Protein AF-A0A562ZDA4-F1 (afdb_monomer_lite)

Secondary structure (DSSP, 8-state):
----HHHHHHHHHHHHHHHHHHTTSPP-TTSPPP-B-S-HHHHHHHHHHTS-GGGBSSSTT-EEEEEGGG-S-B-TTTEEEEEHHHHHHHHHTT-PPPHHHHHHHHHHHTT-PPPHHHHHHHHHHHHTSPEEE-TTT--EEESSHIIIIIIHHHHHTT-

pLDDT: mean 89.26, std 5.92, range [59.0, 95.81]

Organism: NCBI:txid2596921

Foldseek 3Di:
DDDDPVRLVVLVVVVVCCQVVQQPDAAFPVRHREGQPDDSVLVVVLCVVLVQVVQDDDDASRKDKDAPPSDHYNDRVRIHIDGNVVVVVVVPPPDDDDPVRVVVVVVVCVPDDDDPVVVVVVVVVQVPFDWDAAPQPRDIDGPDCVCPPVNNVVSVVVD

Sequence (159 aa):
MKLTDQELRKLRDAYNVQKKTQARRKPDRNGHHIQVTMTFEEWLQVWIDSGNLHLRGNGRGKFCMARKDDLGDYAVGNVEIKACEENSREAKLGRSHSACTRDKMRATRAGVSKSQSHKDSIADGHLALPTVRCPHCSTSGRQGGAMQRHHFERCRSRQ

Structure (mmCIF, N/CA/C/O backbone):
data_AF-A0A562ZDA4-F1
#
_entry.id   AF-A0A562ZDA4-F1
#
loop_
_atom_site.group_PDB
_atom_site.id
_atom_site.type_symbol
_atom_site.label_atom_id
_atom_site.label_alt_id
_atom_site.label_comp_id
_atom_site.label_asym_id
_atom_site.label_entity_id
_atom_site.label_seq_id
_atom_site.pdbx_PDB_ins_code
_atom_site.Cartn_x
_atom_site.Cartn_y
_atom_site.Cartn_z
_atom_site.occupancy
_atom_site.B_iso_or_equiv
_atom_site.auth_seq_id
_atom_site.auth_comp_id
_atom_site.auth_asym_id
_atom_site.auth_atom_id
_atom_site.pdbx_PDB_model_num
ATOM 1 N N . MET A 1 1 ? -12.308 -16.166 22.336 1.00 59.00 1 MET A N 1
ATOM 2 C CA . MET A 1 1 ? -11.167 -15.681 23.145 1.00 59.00 1 MET A CA 1
ATOM 3 C C . MET A 1 1 ? -11.690 -14.572 24.049 1.00 59.00 1 MET A C 1
ATOM 5 O O . MET A 1 1 ? -12.296 -13.650 23.521 1.00 59.00 1 MET A O 1
ATOM 9 N N . LYS A 1 2 ? -11.583 -14.691 25.379 1.00 75.06 2 LYS A N 1
ATOM 10 C CA . LYS A 1 2 ? -12.036 -13.626 26.290 1.00 75.06 2 LYS A CA 1
ATOM 11 C C . LYS A 1 2 ? -10.909 -12.598 26.408 1.00 75.06 2 LYS A C 1
ATOM 13 O O . LYS A 1 2 ? -9.855 -12.935 26.931 1.00 75.06 2 LYS A O 1
ATOM 18 N N . LEU A 1 3 ? -11.112 -11.407 25.847 1.00 83.25 3 LEU A N 1
ATOM 19 C CA . LEU A 1 3 ? -10.176 -10.289 25.978 1.00 83.25 3 LEU A CA 1
ATOM 20 C C . LEU A 1 3 ? -10.267 -9.729 27.398 1.00 83.25 3 LEU A C 1
ATOM 22 O O . LEU A 1 3 ? -11.358 -9.631 27.956 1.00 83.25 3 LEU A O 1
ATOM 26 N N . THR A 1 4 ? -9.128 -9.361 27.969 1.00 91.88 4 THR A N 1
ATOM 27 C CA . THR A 1 4 ? -9.079 -8.660 29.255 1.00 91.88 4 THR A CA 1
ATOM 28 C C . THR A 1 4 ? -9.542 -7.210 29.099 1.00 91.88 4 THR A C 1
ATOM 30 O O . THR A 1 4 ? -9.391 -6.605 28.033 1.00 91.88 4 THR A O 1
ATOM 33 N N . ASP A 1 5 ? -10.031 -6.598 30.177 1.00 88.69 5 ASP A N 1
ATOM 34 C CA . ASP A 1 5 ? -10.443 -5.186 30.168 1.00 88.69 5 ASP A CA 1
ATOM 35 C C . ASP A 1 5 ? -9.298 -4.246 29.759 1.00 88.69 5 ASP A C 1
ATOM 37 O O . ASP A 1 5 ? -9.501 -3.242 29.069 1.00 88.69 5 ASP A O 1
ATOM 41 N N . GLN A 1 6 ? -8.059 -4.598 30.121 1.00 90.81 6 GLN A N 1
ATOM 42 C CA . GLN A 1 6 ? -6.874 -3.847 29.720 1.00 90.81 6 GLN A CA 1
ATOM 43 C C . GLN A 1 6 ? -6.630 -3.924 28.205 1.00 90.81 6 GLN A C 1
ATOM 45 O O . GLN A 1 6 ? -6.266 -2.919 27.587 1.00 90.81 6 GLN A O 1
ATOM 50 N N . GLU A 1 7 ? -6.823 -5.092 27.591 1.00 89.81 7 GLU A N 1
ATOM 51 C CA . GLU A 1 7 ? -6.722 -5.262 26.138 1.00 89.81 7 GLU A CA 1
ATOM 52 C C . GLU A 1 7 ? -7.846 -4.524 25.415 1.00 89.81 7 GLU A C 1
ATOM 54 O O . GLU A 1 7 ? -7.574 -3.807 24.453 1.00 89.81 7 GLU A O 1
ATOM 59 N N . LEU A 1 8 ? -9.082 -4.614 25.914 1.00 91.88 8 LEU A N 1
ATOM 60 C CA . LEU A 1 8 ? -10.220 -3.874 25.366 1.00 91.88 8 LEU A CA 1
ATOM 61 C C . LEU A 1 8 ? -9.971 -2.365 25.383 1.00 91.88 8 LEU A C 1
ATOM 63 O O . LEU A 1 8 ? -10.238 -1.689 24.389 1.00 91.88 8 LEU A O 1
ATOM 67 N N . ARG A 1 9 ? -9.386 -1.837 26.464 1.00 93.44 9 ARG A N 1
ATOM 68 C CA . ARG A 1 9 ? -9.001 -0.424 26.542 1.00 93.44 9 ARG A CA 1
ATOM 69 C C . ARG A 1 9 ? -7.962 -0.054 25.481 1.00 93.44 9 ARG A C 1
ATOM 71 O O . ARG A 1 9 ? -8.172 0.903 24.742 1.00 93.44 9 ARG A O 1
ATOM 78 N N . LYS A 1 10 ? -6.889 -0.843 25.338 1.00 92.81 10 LYS A N 1
ATOM 79 C CA . LYS A 1 10 ? -5.858 -0.620 24.303 1.00 92.81 10 LYS A CA 1
ATOM 80 C C . LYS A 1 10 ? -6.438 -0.675 22.887 1.00 92.81 10 LYS A C 1
ATOM 82 O O . LYS A 1 10 ? -6.037 0.103 22.022 1.00 92.81 10 LYS A O 1
ATOM 87 N N . LEU A 1 11 ? -7.375 -1.587 22.638 1.00 94.00 11 LEU A N 1
ATOM 88 C CA . LEU A 1 11 ? -8.048 -1.719 21.346 1.00 94.00 11 LEU A CA 1
ATOM 89 C C . LEU A 1 11 ? -8.972 -0.534 21.067 1.00 94.00 11 LEU A C 1
ATOM 91 O O . LEU A 1 11 ? -9.004 -0.037 19.941 1.00 94.00 11 LEU A O 1
ATOM 95 N N . ARG A 1 12 ? -9.665 -0.030 22.089 1.00 95.19 12 ARG A N 1
ATOM 96 C CA . ARG A 1 12 ? -10.500 1.169 21.977 1.00 95.19 12 ARG A CA 1
ATOM 97 C C . ARG A 1 12 ? -9.659 2.407 21.669 1.00 95.19 12 ARG A C 1
ATOM 99 O O . ARG A 1 12 ? -10.013 3.175 20.775 1.00 95.19 12 ARG A O 1
ATOM 106 N N . ASP A 1 13 ? -8.504 2.553 22.314 1.00 94.75 13 ASP A N 1
ATOM 107 C CA . ASP A 1 13 ? -7.543 3.616 21.999 1.00 94.75 13 ASP A CA 1
ATOM 108 C C . ASP A 1 13 ? -7.037 3.504 20.553 1.00 94.75 13 ASP A C 1
ATOM 110 O O . ASP A 1 13 ? -7.008 4.490 19.815 1.00 94.75 13 ASP A O 1
ATOM 114 N N . ALA A 1 14 ? -6.710 2.291 20.106 1.00 92.69 14 ALA A N 1
ATOM 115 C CA . ALA A 1 14 ? -6.321 2.013 18.727 1.00 92.69 14 ALA A CA 1
ATOM 116 C C . ALA A 1 14 ? -7.406 2.392 17.701 1.00 92.69 14 ALA A C 1
ATOM 118 O O . ALA A 1 14 ? -7.084 2.999 16.675 1.00 92.69 14 ALA A O 1
ATOM 119 N N . TYR A 1 15 ? -8.670 2.063 17.971 1.00 94.62 15 TYR A N 1
ATOM 120 C CA . TYR A 1 15 ? -9.810 2.458 17.142 1.00 94.62 15 TYR A CA 1
ATOM 121 C C . TYR A 1 15 ? -9.971 3.985 17.095 1.00 94.62 15 TYR A C 1
ATOM 123 O O . TYR A 1 15 ? -10.088 4.565 16.014 1.00 94.62 15 TYR A O 1
ATOM 131 N N . ASN A 1 16 ? -9.876 4.661 18.243 1.00 94.06 16 ASN A N 1
ATOM 132 C CA . ASN A 1 16 ? -9.961 6.122 18.320 1.00 94.06 16 ASN A CA 1
ATOM 133 C C . ASN A 1 16 ? -8.838 6.809 17.530 1.00 94.06 16 ASN A C 1
ATOM 135 O O . ASN A 1 16 ? -9.082 7.785 16.813 1.00 94.06 16 ASN A O 1
ATOM 139 N N . VAL A 1 17 ? -7.613 6.280 17.616 1.00 92.19 17 VAL A N 1
ATOM 140 C CA . VAL A 1 17 ? -6.479 6.748 16.809 1.00 92.19 17 VAL A CA 1
ATOM 141 C C . VAL A 1 17 ? -6.776 6.566 15.325 1.00 92.19 17 VAL A C 1
ATOM 143 O O . VAL A 1 17 ? -6.619 7.519 14.566 1.00 92.19 17 VAL A O 1
ATOM 146 N N . GLN A 1 18 ? -7.261 5.395 14.900 1.00 90.00 18 GLN A N 1
ATOM 147 C CA . GLN A 1 18 ? -7.619 5.163 13.499 1.00 90.00 18 GLN A CA 1
ATOM 148 C C . GLN A 1 18 ? -8.683 6.157 13.020 1.00 90.00 18 GLN A C 1
ATOM 150 O O . GLN A 1 18 ? -8.469 6.824 12.009 1.00 90.00 18 GLN A O 1
ATOM 155 N N . LYS A 1 19 ? -9.778 6.325 13.766 1.00 90.44 19 LYS A N 1
ATOM 156 C CA . LYS A 1 19 ? -10.861 7.259 13.431 1.00 90.44 19 LYS A CA 1
ATOM 157 C C . LYS A 1 19 ? -10.359 8.695 13.271 1.00 90.44 19 LYS A C 1
ATOM 159 O O . LYS A 1 19 ? -10.647 9.344 12.268 1.00 90.44 19 LYS A O 1
ATOM 164 N N . LYS A 1 20 ? -9.530 9.169 14.206 1.00 89.69 20 LYS A N 1
ATOM 165 C CA . LYS A 1 20 ? -8.942 10.517 14.161 1.00 89.69 20 LYS A CA 1
ATOM 166 C C . LYS A 1 20 ? -7.931 10.685 13.026 1.00 89.69 20 LYS A C 1
ATOM 168 O O . LYS A 1 20 ? -7.895 11.738 12.392 1.00 89.69 20 LYS A O 1
ATOM 173 N N . THR A 1 21 ? -7.073 9.693 12.796 1.00 87.31 21 THR A N 1
ATOM 174 C CA . THR A 1 21 ? -6.016 9.777 11.783 1.00 87.31 21 THR A CA 1
ATOM 175 C C . THR A 1 21 ? -6.589 9.697 10.376 1.00 87.31 21 THR A C 1
ATOM 177 O O . THR A 1 21 ? -6.179 10.493 9.535 1.00 87.31 21 THR A O 1
ATOM 180 N N . GLN A 1 22 ? -7.525 8.780 10.112 1.00 85.00 22 GLN A N 1
ATOM 181 C CA . GLN A 1 22 ? -8.081 8.586 8.770 1.00 85.00 22 GLN A CA 1
ATOM 182 C C . GLN A 1 22 ? -8.943 9.769 8.325 1.00 85.00 22 GLN A C 1
ATOM 184 O O . GLN A 1 22 ? -8.791 10.217 7.195 1.00 85.00 22 GLN A O 1
ATOM 189 N N . ALA A 1 23 ? -9.706 10.379 9.239 1.00 73.62 23 ALA A N 1
ATOM 190 C CA . ALA A 1 23 ? -10.463 11.602 8.956 1.00 73.62 23 ALA A CA 1
ATOM 191 C C . ALA A 1 23 ? -9.586 12.797 8.519 1.00 73.62 23 ALA A C 1
ATOM 193 O O . ALA A 1 23 ? -10.086 13.759 7.945 1.00 73.62 23 ALA A O 1
ATOM 194 N N . ARG A 1 24 ? -8.276 12.761 8.805 1.00 78.44 24 ARG A N 1
ATOM 195 C CA . ARG A 1 24 ? -7.303 13.809 8.443 1.00 78.44 24 ARG A CA 1
ATOM 196 C C . ARG A 1 24 ? -6.459 13.456 7.218 1.00 78.44 24 ARG A C 1
ATOM 198 O O . ARG A 1 24 ? -5.556 14.216 6.867 1.00 78.44 24 ARG A O 1
ATOM 205 N N . ARG A 1 25 ? -6.661 12.280 6.619 1.00 80.38 25 ARG A N 1
ATOM 206 C CA . ARG A 1 25 ? -5.882 11.842 5.458 1.00 80.38 25 ARG A CA 1
ATOM 207 C C . ARG A 1 25 ? -6.432 12.425 4.162 1.00 80.38 25 ARG A C 1
ATOM 209 O O . ARG A 1 25 ? -7.464 13.086 4.129 1.00 80.38 25 ARG A O 1
ATOM 216 N N . LYS A 1 26 ? -5.667 12.201 3.092 1.00 77.38 26 LYS A N 1
ATOM 217 C CA . LYS A 1 26 ? -6.072 12.535 1.727 1.00 77.38 26 LYS A CA 1
ATOM 218 C C . LYS A 1 26 ? -7.381 11.811 1.379 1.00 77.38 26 LYS A C 1
ATOM 220 O O . LYS A 1 26 ? -7.574 10.705 1.884 1.00 77.38 26 LYS A O 1
ATOM 225 N N . PRO A 1 27 ? -8.228 12.416 0.532 1.00 85.19 27 PRO A N 1
ATOM 226 C CA . PRO A 1 27 ? -9.447 11.779 0.057 1.00 85.19 27 PRO A CA 1
ATOM 227 C C . PRO A 1 27 ? -9.152 10.478 -0.699 1.00 85.19 27 PRO A C 1
ATOM 229 O O . PRO A 1 27 ? -8.000 10.182 -1.040 1.00 85.19 27 PRO A O 1
ATOM 232 N N . ASP A 1 28 ? -10.202 9.700 -0.940 1.00 85.94 28 ASP A N 1
ATOM 233 C CA . ASP A 1 28 ? -10.131 8.466 -1.709 1.00 85.94 28 ASP A CA 1
ATOM 234 C C . ASP A 1 28 ? -9.736 8.718 -3.178 1.00 85.94 28 ASP A C 1
ATOM 236 O O . ASP A 1 28 ? -9.500 9.851 -3.611 1.00 85.94 28 ASP A O 1
ATOM 240 N N . ARG A 1 29 ? -9.645 7.645 -3.969 1.00 81.44 29 ARG A N 1
ATOM 241 C CA . ARG A 1 29 ? -9.265 7.740 -5.387 1.00 81.44 29 ARG A CA 1
ATOM 242 C C . ARG A 1 29 ? -10.197 8.645 -6.214 1.00 81.44 29 ARG A C 1
ATOM 244 O O . ARG A 1 29 ? -9.739 9.190 -7.216 1.00 81.44 29 ARG A O 1
ATOM 251 N N . ASN A 1 30 ? -11.448 8.828 -5.789 1.00 85.38 30 ASN A N 1
ATOM 252 C CA . ASN A 1 30 ? -12.455 9.657 -6.452 1.00 85.38 30 ASN A CA 1
ATOM 253 C C . ASN A 1 30 ? -12.548 11.076 -5.863 1.00 85.38 30 ASN A C 1
ATOM 255 O O . ASN A 1 30 ? -13.338 11.885 -6.341 1.00 85.38 30 ASN A O 1
ATOM 259 N N . GLY A 1 31 ? -11.737 11.406 -4.852 1.00 83.75 31 GLY A N 1
ATOM 260 C CA . GLY A 1 31 ? -11.761 12.713 -4.199 1.00 83.75 31 GLY A CA 1
ATOM 261 C C . GLY A 1 31 ? -12.754 12.820 -3.038 1.00 83.75 31 GLY A C 1
ATOM 262 O O . GLY A 1 31 ? -12.925 13.911 -2.499 1.00 83.75 31 GLY A O 1
ATOM 263 N N . HIS A 1 32 ? -13.369 11.719 -2.599 1.00 86.50 32 HIS A N 1
ATOM 264 C CA . HIS A 1 32 ? -14.286 11.720 -1.461 1.00 86.50 32 HIS A CA 1
ATOM 265 C C . HIS A 1 32 ? -13.545 11.676 -0.122 1.00 86.50 32 HIS A C 1
ATOM 267 O O . HIS A 1 32 ? -12.518 11.011 0.036 1.00 86.50 32 HIS A O 1
ATOM 273 N N . HIS A 1 33 ? -14.081 12.386 0.871 1.00 87.81 33 HIS A N 1
ATOM 274 C CA . HIS A 1 33 ? -13.549 12.357 2.231 1.00 87.81 33 HIS A CA 1
ATOM 275 C C . HIS A 1 33 ? -13.729 10.973 2.851 1.00 87.81 33 HIS A C 1
ATOM 277 O O . HIS A 1 33 ? -14.834 10.449 2.875 1.00 87.81 33 HIS A O 1
ATOM 283 N N . ILE A 1 34 ? -12.642 10.428 3.397 1.00 90.38 34 ILE A N 1
ATOM 284 C CA . ILE A 1 34 ? -12.640 9.106 4.023 1.00 90.38 34 ILE A CA 1
ATOM 285 C C . ILE A 1 34 ? -13.023 9.246 5.493 1.00 90.38 34 ILE A C 1
ATOM 287 O O . ILE A 1 34 ? -12.379 9.980 6.250 1.00 90.38 34 ILE A O 1
ATOM 291 N N . GLN A 1 35 ? -14.022 8.483 5.917 1.00 90.25 35 GLN A N 1
ATOM 292 C CA . GLN A 1 35 ? -14.446 8.381 7.306 1.00 90.25 35 GLN A CA 1
ATOM 293 C C . GLN A 1 35 ? -14.339 6.950 7.837 1.00 90.25 35 GLN A C 1
ATOM 295 O O . GLN A 1 35 ? -14.175 5.977 7.101 1.00 90.25 35 GLN A O 1
ATOM 300 N N . VAL A 1 36 ? -14.397 6.830 9.164 1.00 91.50 36 VAL A N 1
ATOM 301 C CA . VAL A 1 36 ? -14.589 5.550 9.853 1.00 91.50 36 VAL A CA 1
ATOM 302 C C . VAL A 1 36 ? -16.006 5.550 10.401 1.00 91.50 36 VAL A C 1
ATOM 304 O O . VAL A 1 36 ? -16.277 6.206 11.412 1.00 91.50 36 VAL A O 1
ATOM 307 N N . THR A 1 37 ? -16.896 4.872 9.679 1.00 92.62 37 THR A N 1
ATOM 308 C CA . THR A 1 37 ? -18.337 4.829 9.955 1.00 92.62 37 THR A CA 1
ATOM 309 C C . THR A 1 37 ? -18.717 3.662 10.856 1.00 92.62 37 THR A C 1
ATOM 311 O O . THR A 1 37 ? -19.678 3.781 11.608 1.00 92.62 37 THR A O 1
ATOM 314 N N . MET A 1 38 ? -17.932 2.580 10.850 1.00 92.50 38 MET A N 1
ATOM 315 C CA . MET A 1 38 ? -18.118 1.465 11.783 1.00 92.50 38 MET A CA 1
ATOM 316 C C . MET A 1 38 ? -17.894 1.879 13.242 1.00 92.50 38 MET A C 1
ATOM 318 O O . MET A 1 38 ? -17.056 2.731 13.550 1.00 92.50 38 MET A O 1
ATOM 322 N N . THR A 1 39 ? -18.628 1.229 14.135 1.00 95.44 39 THR A N 1
ATOM 323 C CA . THR A 1 39 ? -18.483 1.297 15.593 1.00 95.44 39 THR A CA 1
ATOM 324 C C . THR A 1 39 ? -17.227 0.566 16.078 1.00 95.44 39 THR A C 1
ATOM 326 O O . THR A 1 39 ? -16.544 -0.121 15.316 1.00 95.44 39 THR A O 1
ATOM 329 N N . PHE 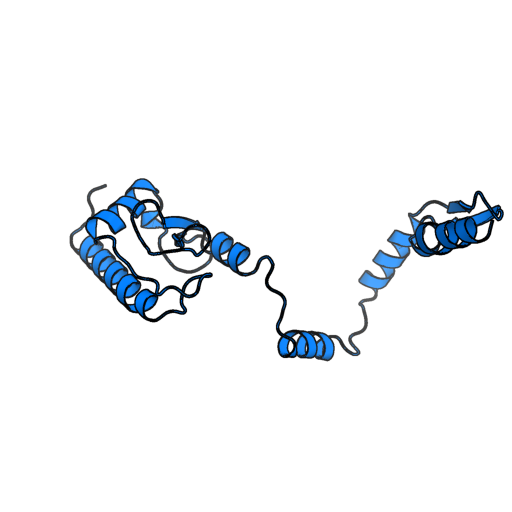A 1 40 ? -16.890 0.717 17.364 1.00 94.62 40 PHE A N 1
ATOM 330 C CA . PHE A 1 40 ? -15.757 -0.009 17.947 1.00 94.62 40 PHE A CA 1
ATOM 331 C C . PHE A 1 40 ? -16.015 -1.519 17.964 1.00 94.62 40 PHE A C 1
ATOM 333 O O . PHE A 1 40 ? -15.109 -2.305 17.702 1.00 94.62 40 PHE A O 1
ATOM 340 N N . GLU A 1 41 ? -17.246 -1.912 18.266 1.00 94.69 41 GLU A N 1
ATOM 341 C CA . GLU A 1 41 ? -17.685 -3.294 18.378 1.00 94.69 41 GLU A CA 1
ATOM 342 C C . GLU A 1 41 ? -17.614 -3.988 17.011 1.00 94.69 41 GLU A C 1
ATOM 344 O O . GLU A 1 41 ? -17.010 -5.052 16.893 1.00 94.69 41 GLU A O 1
ATOM 349 N N . GLU A 1 42 ? -18.108 -3.336 15.956 1.00 94.94 42 GLU A N 1
ATOM 350 C CA . GLU A 1 42 ? -17.969 -3.806 14.572 1.00 94.94 42 GLU A CA 1
ATOM 351 C C . GLU A 1 42 ? -16.506 -3.866 14.121 1.00 94.94 42 GLU A C 1
ATOM 353 O O . GLU A 1 42 ? -16.071 -4.847 13.518 1.00 94.94 42 GLU A O 1
ATOM 358 N N . TRP A 1 43 ? -15.719 -2.836 14.442 1.00 95.12 43 TRP A N 1
ATOM 359 C CA . TRP A 1 43 ? -14.290 -2.808 14.138 1.00 95.12 43 TRP A CA 1
ATOM 360 C C . TRP A 1 43 ? -13.554 -3.981 14.789 1.00 95.12 43 TRP A C 1
ATOM 362 O O . TRP A 1 43 ? -12.722 -4.633 14.153 1.00 95.12 43 TRP A O 1
ATOM 372 N N . LEU A 1 44 ? -13.864 -4.263 16.055 1.00 94.75 44 LEU A N 1
ATOM 373 C CA . LEU A 1 44 ? -13.285 -5.371 16.798 1.00 94.75 44 LEU A CA 1
ATOM 374 C C . LEU A 1 44 ? -13.729 -6.711 16.212 1.00 94.75 44 LEU A C 1
ATOM 376 O O . LEU A 1 44 ? -12.895 -7.605 16.072 1.00 94.75 44 LEU A O 1
ATOM 380 N N . GLN A 1 45 ? -14.998 -6.831 15.820 1.00 94.38 45 GLN A N 1
ATOM 381 C CA . GLN A 1 45 ? -15.531 -8.041 15.206 1.00 94.38 45 GLN A CA 1
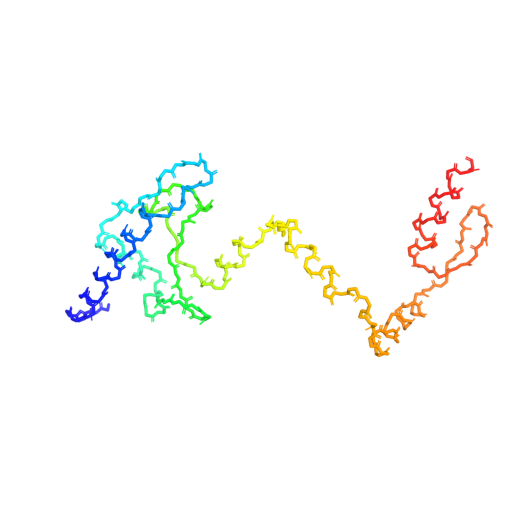ATOM 382 C C . GLN A 1 45 ? -14.799 -8.377 13.903 1.00 94.38 45 GLN A C 1
ATOM 384 O O . GLN A 1 45 ? -14.337 -9.502 13.758 1.00 94.38 45 GLN A O 1
ATOM 389 N N . VAL 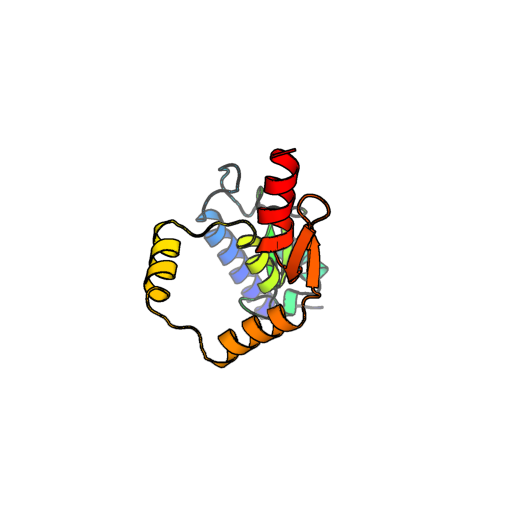A 1 46 ? -14.549 -7.396 13.026 1.00 95.06 46 VAL A N 1
ATOM 390 C CA . VAL A 1 46 ? -13.757 -7.608 11.796 1.00 95.06 46 VAL A CA 1
ATOM 391 C C . VAL A 1 46 ? -12.364 -8.166 12.109 1.00 95.06 46 VAL A C 1
ATOM 393 O O . VAL A 1 46 ? -11.860 -9.054 11.416 1.00 95.06 46 VAL A O 1
ATOM 396 N N . TRP A 1 47 ? -11.720 -7.668 13.166 1.00 95.00 47 TRP A N 1
ATOM 397 C CA . TRP A 1 47 ? -10.423 -8.191 13.586 1.00 95.00 47 TRP A CA 1
ATOM 398 C C . TRP A 1 47 ? -10.502 -9.601 14.172 1.00 95.00 47 TRP A C 1
ATOM 400 O O . TRP A 1 47 ? -9.612 -10.409 13.896 1.00 95.00 47 TRP A O 1
ATOM 410 N N . ILE A 1 48 ? -11.527 -9.897 14.970 1.00 93.94 48 ILE A N 1
ATOM 411 C CA . ILE A 1 48 ? -11.748 -11.226 15.548 1.00 93.94 48 ILE A CA 1
ATOM 412 C C . ILE A 1 48 ? -12.028 -12.241 14.437 1.00 93.94 48 ILE A C 1
ATOM 414 O O . ILE A 1 48 ? -11.356 -13.270 14.391 1.00 93.94 48 ILE A O 1
ATOM 418 N N . ASP A 1 49 ? -12.928 -11.917 13.511 1.00 94.31 49 ASP A N 1
ATOM 419 C CA . ASP A 1 49 ? -13.313 -12.773 12.383 1.00 94.31 49 ASP A CA 1
ATOM 420 C C . ASP A 1 49 ? -12.126 -13.071 11.465 1.00 94.31 49 ASP A C 1
ATOM 422 O O . ASP A 1 49 ? -12.000 -14.169 10.930 1.00 94.31 49 ASP A O 1
ATOM 426 N N . SER A 1 50 ? -11.198 -12.119 11.327 1.00 93.44 50 SER A N 1
ATOM 427 C CA . SER A 1 50 ? -9.972 -12.329 10.552 1.00 93.44 50 SER A CA 1
ATOM 428 C C . SER A 1 50 ? -8.972 -13.294 11.201 1.00 93.44 50 SER A C 1
ATOM 430 O O . SER A 1 50 ? -8.003 -13.680 10.550 1.00 93.44 50 SER A O 1
ATOM 432 N N . GLY A 1 51 ? -9.103 -13.590 12.500 1.00 94.00 51 GLY A N 1
ATOM 433 C CA . GLY A 1 51 ? -8.116 -14.345 13.281 1.00 94.00 51 GLY A CA 1
ATOM 434 C C . GLY A 1 51 ? -6.780 -13.620 13.525 1.00 94.00 51 GLY A C 1
ATOM 435 O O . GLY A 1 51 ? -5.956 -14.088 14.310 1.00 94.00 51 GLY A O 1
ATOM 436 N N . ASN A 1 52 ? -6.557 -12.448 12.922 1.00 94.12 52 ASN A N 1
ATOM 437 C CA . ASN A 1 52 ? -5.265 -11.752 12.906 1.00 94.12 52 ASN A CA 1
ATOM 438 C C . ASN A 1 52 ? -5.149 -10.616 13.933 1.00 94.12 52 ASN A C 1
ATOM 440 O O . ASN A 1 52 ? -4.164 -9.875 13.922 1.00 94.12 52 ASN A O 1
ATOM 444 N N . LEU A 1 53 ? -6.113 -10.478 14.852 1.00 92.81 53 LEU A N 1
ATOM 445 C CA . LEU A 1 53 ? -6.098 -9.436 15.889 1.00 92.81 53 LEU A CA 1
ATOM 446 C C . LEU A 1 53 ? -4.785 -9.420 16.695 1.00 92.81 53 LEU A C 1
ATOM 448 O O . LEU A 1 53 ? -4.219 -8.358 16.947 1.00 92.81 53 LEU A O 1
ATOM 452 N N . HIS A 1 54 ? -4.263 -10.598 17.039 1.00 90.94 54 HIS A N 1
ATOM 453 C CA . HIS A 1 54 ? -3.009 -10.764 17.782 1.00 90.94 54 HIS A CA 1
ATOM 454 C C . HIS A 1 54 ? -1.755 -10.334 16.988 1.00 90.94 54 HIS A C 1
ATOM 456 O O . HIS A 1 54 ? -0.716 -10.026 17.573 1.00 90.94 54 HIS A O 1
ATOM 462 N N . LEU A 1 55 ? -1.851 -10.262 15.656 1.00 94.25 55 LEU A N 1
ATOM 463 C CA . LEU A 1 55 ? -0.790 -9.797 14.756 1.00 94.25 55 LEU A CA 1
ATOM 464 C C . LEU A 1 55 ? -1.001 -8.353 14.288 1.00 94.25 55 LEU A C 1
ATOM 466 O O . LEU A 1 55 ? -0.224 -7.858 13.465 1.00 94.25 55 LEU A O 1
ATOM 470 N N . ARG A 1 56 ? -2.017 -7.653 14.806 1.00 93.62 56 ARG A N 1
ATOM 471 C CA . ARG A 1 56 ? -2.274 -6.251 14.478 1.00 93.62 56 ARG A CA 1
ATOM 472 C C . ARG A 1 56 ? -1.065 -5.385 14.835 1.00 93.62 56 ARG A C 1
ATOM 474 O O . ARG A 1 56 ? -0.579 -5.401 15.965 1.00 93.62 56 ARG A O 1
ATOM 481 N N . GLY A 1 57 ? -0.614 -4.561 13.894 1.00 89.12 57 GLY A N 1
ATOM 482 C CA . GLY A 1 57 ? 0.478 -3.624 14.140 1.00 89.12 57 GLY A CA 1
ATOM 483 C C . GLY A 1 57 ? 1.055 -3.028 12.865 1.00 89.12 57 GLY A C 1
ATOM 484 O O . GLY A 1 57 ? 0.449 -3.108 11.802 1.00 89.12 57 GLY A O 1
ATOM 485 N N . ASN A 1 58 ? 2.245 -2.441 12.988 1.00 87.50 58 ASN A N 1
ATOM 486 C CA . ASN A 1 58 ? 2.977 -1.846 11.874 1.00 87.50 58 ASN A CA 1
ATOM 487 C C . ASN A 1 58 ? 4.220 -2.683 11.550 1.00 87.50 58 ASN A C 1
ATOM 489 O O . ASN A 1 58 ? 4.913 -3.136 12.460 1.00 87.50 58 ASN A O 1
ATOM 493 N N . GLY A 1 59 ? 4.543 -2.811 10.263 1.00 86.94 59 GLY A N 1
ATOM 494 C CA . GLY A 1 59 ? 5.782 -3.436 9.796 1.00 86.94 59 GLY A CA 1
ATOM 495 C C . GLY A 1 59 ? 5.625 -4.885 9.337 1.00 86.94 59 GLY A C 1
ATOM 496 O O . GLY A 1 59 ? 4.519 -5.407 9.201 1.00 86.94 59 GLY A O 1
ATOM 497 N N . ARG A 1 60 ? 6.759 -5.522 9.035 1.00 89.94 60 ARG A N 1
ATOM 498 C CA . ARG A 1 60 ? 6.809 -6.879 8.477 1.00 89.94 60 ARG A CA 1
ATOM 499 C C . ARG A 1 60 ? 6.224 -7.912 9.445 1.00 89.94 60 ARG A C 1
ATOM 501 O O . ARG A 1 60 ? 6.481 -7.853 10.645 1.00 89.94 60 ARG A O 1
ATOM 508 N N . GLY A 1 61 ? 5.447 -8.857 8.912 1.00 91.19 61 GLY A N 1
ATOM 509 C CA . GLY A 1 61 ? 4.782 -9.908 9.695 1.00 91.19 61 GLY A CA 1
ATOM 510 C C . GLY A 1 61 ? 3.603 -9.424 10.547 1.00 91.19 61 GLY A C 1
ATOM 511 O O . GLY A 1 61 ? 3.088 -10.183 11.365 1.00 91.19 61 GLY A O 1
ATOM 512 N N . LYS A 1 62 ? 3.184 -8.163 10.388 1.00 94.88 62 LYS A N 1
ATOM 513 C CA . LYS A 1 62 ? 2.014 -7.591 11.058 1.00 94.88 62 LYS A CA 1
ATOM 514 C C . LYS A 1 62 ? 0.895 -7.329 10.064 1.00 94.88 62 LYS A C 1
ATOM 516 O O . LYS A 1 62 ? 1.134 -7.125 8.871 1.00 94.88 62 LYS A O 1
ATOM 521 N N . PHE A 1 63 ? -0.324 -7.289 10.583 1.00 95.81 63 PHE A N 1
ATOM 522 C CA . PHE A 1 63 ? -1.527 -7.048 9.801 1.00 95.81 63 PHE A CA 1
ATOM 523 C C . PHE A 1 63 ? -2.091 -5.655 10.067 1.00 95.81 63 PHE A C 1
ATOM 525 O O . PHE A 1 63 ? -2.029 -5.139 11.189 1.00 95.81 63 PHE A O 1
ATOM 532 N N . CYS A 1 64 ? -2.661 -5.058 9.025 1.00 92.88 64 CYS A N 1
ATOM 533 C CA . CYS A 1 64 ? -3.364 -3.787 9.071 1.00 92.88 64 CYS A CA 1
ATOM 534 C C . CYS A 1 64 ? -4.749 -3.909 8.422 1.00 92.88 64 CYS A C 1
ATOM 536 O O . CYS A 1 64 ? -4.993 -4.781 7.593 1.00 92.88 64 CYS A O 1
ATOM 538 N N . MET A 1 65 ? -5.658 -3.016 8.811 1.00 93.38 65 MET A N 1
ATOM 539 C CA . MET A 1 65 ? -6.970 -2.891 8.183 1.00 93.38 65 MET A CA 1
ATOM 540 C C . MET A 1 65 ? -6.862 -1.932 6.994 1.00 93.38 65 MET A C 1
ATOM 542 O O . MET A 1 65 ? -6.569 -0.743 7.173 1.00 93.38 65 MET A O 1
ATOM 546 N N . ALA A 1 66 ? -7.093 -2.449 5.795 1.00 91.62 66 ALA A N 1
ATOM 547 C CA . ALA A 1 66 ? -7.110 -1.706 4.543 1.00 91.62 66 ALA A CA 1
ATOM 548 C C . ALA A 1 66 ? -8.548 -1.581 4.017 1.00 91.62 66 ALA A C 1
ATOM 550 O O . ALA A 1 66 ? -9.425 -2.355 4.398 1.00 91.62 66 ALA A O 1
ATOM 551 N N . ARG A 1 67 ? -8.794 -0.580 3.169 1.00 91.25 67 ARG A N 1
ATOM 552 C CA . ARG A 1 67 ? -10.051 -0.461 2.419 1.00 91.25 67 ARG A CA 1
ATOM 553 C C . ARG A 1 67 ? -9.899 -1.194 1.096 1.00 91.25 67 ARG A C 1
ATOM 555 O O . ARG A 1 67 ? -8.816 -1.155 0.511 1.00 91.25 67 ARG A O 1
ATOM 562 N N . LYS A 1 68 ? -10.978 -1.797 0.612 1.00 90.38 68 LYS A N 1
ATOM 563 C CA . LYS A 1 68 ? -10.991 -2.434 -0.707 1.00 90.38 68 LYS A CA 1
ATOM 564 C C . LYS A 1 68 ? -10.829 -1.371 -1.796 1.00 90.38 68 LYS A C 1
ATOM 566 O O . LYS A 1 68 ? -11.464 -0.319 -1.744 1.00 90.38 68 LYS A O 1
ATOM 571 N N . ASP A 1 69 ? -9.907 -1.619 -2.724 1.00 83.75 69 ASP A N 1
ATOM 572 C CA . ASP A 1 69 ? -9.596 -0.759 -3.879 1.00 83.75 69 ASP A CA 1
ATOM 573 C C . ASP A 1 69 ? -9.288 0.720 -3.564 1.00 83.75 69 ASP A C 1
ATOM 575 O O . ASP A 1 69 ? -9.339 1.576 -4.449 1.00 83.75 69 ASP A O 1
ATOM 579 N N . ASP A 1 70 ? -8.946 1.042 -2.311 1.00 83.62 70 ASP A N 1
ATOM 580 C CA . ASP A 1 70 ? -8.786 2.417 -1.823 1.00 83.62 70 ASP A CA 1
ATOM 581 C C . ASP A 1 70 ? -10.028 3.321 -2.017 1.00 83.62 70 ASP A C 1
ATOM 583 O O . ASP A 1 70 ? -9.905 4.555 -2.025 1.00 83.62 70 ASP A O 1
ATOM 587 N N . LEU A 1 71 ? -11.229 2.737 -2.092 1.00 86.50 71 LEU A N 1
ATOM 588 C CA . LEU A 1 71 ? -12.494 3.443 -2.327 1.00 86.50 71 LEU A CA 1
ATOM 589 C C . LEU A 1 71 ? -13.394 3.473 -1.084 1.00 86.50 71 LEU A C 1
ATOM 591 O O . LEU A 1 71 ? -13.472 2.504 -0.330 1.00 86.50 71 LEU A O 1
ATOM 595 N N . GLY A 1 72 ? -14.083 4.600 -0.870 1.00 89.19 72 GLY A N 1
ATOM 596 C CA . GLY A 1 72 ? -15.110 4.736 0.169 1.00 89.19 72 GLY A CA 1
ATOM 597 C C . GLY A 1 72 ? -14.599 4.736 1.615 1.00 89.19 72 GLY A C 1
ATOM 598 O O . GLY A 1 72 ? -13.414 4.932 1.886 1.00 89.19 72 GLY A O 1
ATOM 599 N N . ASP A 1 73 ? -15.509 4.525 2.562 1.00 91.44 73 ASP A N 1
ATOM 600 C CA . ASP A 1 73 ? -15.236 4.632 3.999 1.00 91.44 73 ASP A CA 1
ATOM 601 C C . ASP A 1 73 ? -14.760 3.320 4.628 1.00 91.44 73 ASP A C 1
ATOM 603 O O . ASP A 1 73 ? -14.954 2.225 4.098 1.00 91.44 73 ASP A O 1
ATOM 607 N N . TYR A 1 74 ? -14.171 3.416 5.819 1.00 92.31 74 TYR A N 1
ATOM 608 C CA . TYR A 1 74 ? -13.977 2.261 6.691 1.00 92.31 74 TYR A CA 1
ATOM 609 C C . TYR A 1 74 ? -15.334 1.849 7.286 1.00 92.31 74 TYR A C 1
ATOM 611 O O . TYR A 1 74 ? -15.701 2.275 8.385 1.00 92.31 74 TYR A O 1
ATOM 619 N N . ALA A 1 75 ? -16.046 1.003 6.544 1.00 92.81 75 ALA A N 1
ATOM 620 C CA . ALA A 1 75 ? -17.322 0.393 6.906 1.00 92.81 75 ALA A CA 1
ATOM 621 C C . ALA A 1 75 ? -17.213 -1.141 6.923 1.00 92.81 75 ALA A C 1
ATOM 623 O O . ALA A 1 75 ? -16.360 -1.718 6.239 1.00 92.81 75 ALA A O 1
ATOM 624 N N . VAL A 1 76 ? -18.077 -1.808 7.694 1.00 92.06 76 VAL A N 1
ATOM 625 C CA . VAL A 1 76 ? -18.183 -3.275 7.668 1.00 92.06 76 VAL A CA 1
ATOM 626 C C . VAL A 1 76 ? -18.489 -3.712 6.231 1.00 92.06 76 VAL A C 1
ATOM 628 O O . VAL A 1 76 ? -19.360 -3.150 5.576 1.00 92.06 76 VAL A O 1
ATOM 631 N N . GLY A 1 77 ? -17.715 -4.661 5.703 1.00 90.75 77 GLY A N 1
ATOM 632 C CA . GLY A 1 77 ? -17.819 -5.116 4.310 1.00 90.75 77 GLY A CA 1
ATOM 633 C C . GLY A 1 77 ? -16.937 -4.366 3.299 1.00 90.75 77 GLY A C 1
ATOM 634 O O . GLY A 1 77 ? -16.556 -4.971 2.293 1.00 90.75 77 GLY A O 1
ATOM 635 N N . ASN A 1 78 ? -16.520 -3.123 3.582 1.00 93.00 78 ASN A N 1
ATOM 636 C CA . ASN A 1 78 ? -15.586 -2.355 2.735 1.00 93.00 78 ASN A CA 1
ATOM 637 C C . ASN A 1 78 ? -14.125 -2.392 3.225 1.00 93.00 78 ASN A C 1
ATOM 639 O O . ASN A 1 78 ? -13.221 -1.821 2.612 1.00 93.00 78 ASN A O 1
ATOM 643 N N . VAL A 1 79 ? -13.881 -3.066 4.345 1.00 93.50 79 VAL A N 1
ATOM 644 C CA . VAL A 1 79 ? -12.542 -3.256 4.901 1.00 93.50 79 VAL A CA 1
ATOM 645 C C . VAL A 1 79 ? -12.085 -4.700 4.766 1.00 93.50 79 VAL A C 1
ATOM 647 O O . VAL A 1 79 ? -12.894 -5.628 4.751 1.00 93.50 79 VAL A O 1
ATOM 650 N N . GLU A 1 80 ? -10.775 -4.880 4.706 1.00 94.25 80 GLU A N 1
ATOM 651 C CA . GLU A 1 80 ? -10.116 -6.177 4.765 1.00 94.25 80 GLU A CA 1
ATOM 652 C C . GLU A 1 80 ? -8.858 -6.102 5.633 1.00 94.25 80 GLU A C 1
ATOM 654 O O . GLU A 1 80 ? -8.211 -5.057 5.749 1.00 94.25 80 GLU A O 1
ATOM 659 N N . ILE A 1 81 ? -8.520 -7.217 6.280 1.00 95.44 81 ILE A N 1
ATOM 660 C CA . ILE A 1 81 ? -7.296 -7.334 7.069 1.00 95.44 81 ILE A CA 1
ATOM 661 C C . ILE A 1 81 ? -6.205 -7.904 6.167 1.00 95.44 81 ILE A C 1
ATOM 663 O O . ILE A 1 81 ? -6.290 -9.051 5.738 1.00 95.44 81 ILE A O 1
ATOM 667 N N . LYS A 1 82 ? -5.176 -7.102 5.887 1.00 93.81 82 LYS A N 1
ATOM 668 C CA . LYS A 1 82 ? -4.062 -7.474 5.004 1.00 93.81 82 LYS A CA 1
ATOM 669 C C . LYS A 1 82 ? -2.745 -7.495 5.751 1.00 93.81 82 LYS A C 1
ATOM 671 O O . LYS A 1 82 ? -2.547 -6.756 6.720 1.00 93.81 82 LYS A O 1
ATOM 676 N N . ALA A 1 83 ? -1.798 -8.277 5.246 1.00 94.81 83 ALA A N 1
ATOM 677 C CA . ALA A 1 83 ? -0.412 -8.145 5.660 1.00 94.81 83 ALA A CA 1
ATOM 678 C C . ALA A 1 83 ? 0.105 -6.745 5.282 1.00 94.81 83 ALA A C 1
ATOM 680 O O . ALA A 1 83 ? -0.091 -6.275 4.158 1.00 94.81 83 ALA A O 1
ATOM 681 N N . CYS A 1 84 ? 0.809 -6.078 6.200 1.00 92.88 84 CYS A N 1
ATOM 682 C CA . CYS A 1 84 ? 1.340 -4.730 5.963 1.00 92.88 84 CYS A CA 1
ATOM 683 C C . CYS A 1 84 ? 2.236 -4.660 4.716 1.00 92.88 84 CYS A C 1
ATOM 685 O O . CYS A 1 84 ? 2.280 -3.634 4.033 1.00 92.88 84 CYS A O 1
ATOM 687 N N . GLU A 1 85 ? 2.961 -5.741 4.430 1.00 92.75 85 GLU A N 1
ATOM 688 C CA . GLU A 1 85 ? 3.855 -5.852 3.277 1.00 92.75 85 GLU A CA 1
ATOM 689 C C . GLU A 1 85 ? 3.087 -5.891 1.964 1.00 92.75 85 GLU A C 1
ATOM 691 O O . GLU A 1 85 ? 3.458 -5.199 1.018 1.00 92.75 85 GLU A O 1
ATOM 696 N N . GLU A 1 86 ? 1.991 -6.645 1.927 1.00 89.88 86 GLU A N 1
ATOM 697 C CA . GLU A 1 86 ? 1.132 -6.742 0.758 1.00 89.88 86 GLU A CA 1
ATOM 698 C C . GLU A 1 86 ? 0.435 -5.414 0.478 1.00 89.88 86 GLU A C 1
ATOM 700 O O . GLU A 1 86 ? 0.569 -4.888 -0.623 1.00 89.88 86 GLU A O 1
ATOM 705 N N . ASN A 1 87 ? -0.165 -4.798 1.499 1.00 89.25 87 ASN A N 1
ATOM 706 C CA . ASN A 1 87 ? -0.766 -3.469 1.378 1.00 89.25 87 ASN A CA 1
ATOM 707 C C . ASN A 1 87 ? 0.256 -2.422 0.884 1.00 89.25 87 ASN A C 1
ATOM 709 O O . ASN A 1 87 ? -0.024 -1.597 0.016 1.00 89.25 87 ASN A O 1
ATOM 713 N N . SER A 1 88 ? 1.490 -2.475 1.395 1.00 87.06 88 SER A N 1
ATOM 714 C CA . SER A 1 88 ? 2.561 -1.569 0.958 1.00 87.06 88 SER A CA 1
ATOM 715 C C . SER A 1 88 ? 3.046 -1.854 -0.464 1.00 87.06 88 SER A C 1
ATOM 717 O O . SER A 1 88 ? 3.488 -0.932 -1.153 1.00 87.06 88 SER A O 1
ATOM 719 N N . ARG A 1 89 ? 3.025 -3.119 -0.893 1.00 87.88 89 ARG A N 1
ATOM 720 C CA . ARG A 1 89 ? 3.383 -3.546 -2.249 1.00 87.88 89 ARG A CA 1
ATOM 721 C C . ARG A 1 89 ? 2.329 -3.080 -3.246 1.00 87.88 89 ARG A C 1
ATOM 723 O O . ARG A 1 89 ? 2.695 -2.457 -4.238 1.00 87.88 89 ARG A O 1
ATOM 730 N N . GLU A 1 90 ? 1.054 -3.314 -2.953 1.00 86.19 90 GLU A N 1
ATOM 731 C CA . GLU A 1 90 ? -0.081 -2.868 -3.767 1.00 86.19 90 GLU A CA 1
ATOM 732 C C . GLU A 1 90 ? -0.097 -1.347 -3.923 1.00 86.19 90 GLU A C 1
ATOM 734 O O . GLU A 1 90 ? -0.141 -0.854 -5.045 1.00 86.19 90 GLU A O 1
ATOM 739 N N . ALA A 1 91 ? 0.082 -0.592 -2.834 1.00 83.94 91 ALA A N 1
ATOM 740 C CA . ALA A 1 91 ? 0.119 0.872 -2.887 1.00 83.94 91 ALA A CA 1
ATOM 741 C C . ALA A 1 91 ? 1.238 1.433 -3.789 1.00 83.94 91 ALA A C 1
ATOM 743 O O . ALA A 1 91 ? 1.136 2.561 -4.283 1.00 83.94 91 ALA A O 1
ATOM 744 N N . LYS A 1 92 ? 2.326 0.676 -3.980 1.00 84.75 92 LYS A N 1
ATOM 745 C CA . LYS A 1 92 ? 3.452 1.038 -4.857 1.00 84.75 92 LYS A CA 1
ATOM 746 C C . LYS A 1 92 ? 3.262 0.544 -6.290 1.00 84.75 92 LYS A C 1
ATOM 748 O O . LYS A 1 92 ? 3.862 1.116 -7.200 1.00 84.75 92 LYS A O 1
ATOM 753 N N . LEU A 1 93 ? 2.466 -0.502 -6.499 1.00 84.12 93 LEU A N 1
ATOM 754 C CA . LEU A 1 93 ? 2.245 -1.091 -7.811 1.00 84.12 93 LEU A CA 1
ATOM 755 C C . LEU A 1 93 ? 1.576 -0.063 -8.737 1.00 84.12 93 LEU A C 1
ATOM 757 O O . LEU A 1 93 ? 0.630 0.619 -8.358 1.00 84.12 93 LEU A O 1
ATOM 761 N N . GLY A 1 94 ? 2.115 0.106 -9.946 1.00 78.19 94 GLY A N 1
ATOM 762 C CA . GLY A 1 94 ? 1.591 1.057 -10.935 1.00 78.19 94 GLY A CA 1
ATOM 763 C C . GLY A 1 94 ? 1.881 2.539 -10.657 1.00 78.19 94 GLY A C 1
ATOM 764 O O . GLY A 1 94 ? 1.584 3.377 -11.506 1.00 78.19 94 GLY A O 1
ATOM 765 N N . ARG A 1 95 ? 2.501 2.900 -9.522 1.00 81.56 95 ARG A N 1
ATOM 766 C CA . ARG A 1 95 ? 2.919 4.287 -9.273 1.00 81.56 95 ARG A CA 1
ATOM 767 C C . ARG A 1 95 ? 4.269 4.576 -9.919 1.00 81.56 95 ARG A C 1
ATOM 769 O O . ARG A 1 95 ? 5.305 4.073 -9.490 1.00 81.56 95 ARG A O 1
ATOM 776 N N . SER A 1 96 ? 4.261 5.464 -10.907 1.00 83.38 96 SER A N 1
ATOM 777 C CA . SER A 1 96 ? 5.479 6.025 -11.491 1.00 83.38 96 SER A CA 1
ATOM 778 C C . SER A 1 96 ? 6.226 6.886 -10.471 1.00 83.38 96 SER A C 1
ATOM 780 O O . SER A 1 96 ? 5.623 7.647 -9.711 1.00 83.38 96 SER A O 1
ATOM 782 N N . HIS A 1 97 ? 7.558 6.817 -10.478 1.00 85.56 97 HIS A N 1
ATOM 783 C CA . HIS A 1 97 ? 8.370 7.759 -9.712 1.00 85.56 97 HIS A CA 1
ATOM 784 C C . HIS A 1 97 ? 8.133 9.197 -10.188 1.00 85.56 97 HIS A C 1
ATOM 786 O O . HIS A 1 97 ? 7.995 9.455 -11.386 1.00 85.56 97 HIS A O 1
ATOM 792 N N . SER A 1 98 ? 8.139 10.144 -9.244 1.00 88.75 98 SER A N 1
ATOM 793 C CA . SER A 1 98 ? 8.093 11.570 -9.579 1.00 88.75 98 SER A CA 1
ATOM 794 C C . SER A 1 98 ? 9.285 11.958 -10.466 1.00 88.75 98 SER A C 1
ATOM 796 O O . SER A 1 98 ? 10.334 11.308 -10.408 1.00 88.75 98 SER A O 1
ATOM 798 N N . ALA A 1 99 ? 9.151 13.022 -11.266 1.00 90.88 99 ALA A N 1
ATOM 799 C CA . ALA A 1 99 ? 10.240 13.512 -12.119 1.00 90.88 99 ALA A CA 1
ATOM 800 C C . ALA A 1 99 ? 11.522 13.765 -11.308 1.00 90.88 99 ALA A C 1
ATOM 802 O O . ALA A 1 99 ? 12.541 13.138 -11.576 1.00 90.88 99 ALA A O 1
ATOM 803 N N . CYS A 1 100 ? 11.417 14.520 -10.209 1.00 92.94 100 CYS A N 1
ATOM 804 C CA . CYS A 1 100 ? 12.535 14.772 -9.299 1.00 92.94 100 CYS A CA 1
ATOM 805 C C . CYS A 1 100 ? 13.161 13.477 -8.744 1.00 92.94 100 CYS A C 1
ATOM 807 O O . CYS A 1 100 ? 14.383 13.356 -8.669 1.00 92.94 100 CYS A O 1
ATOM 809 N N . THR A 1 101 ? 12.349 12.480 -8.365 1.00 91.06 101 THR A N 1
ATOM 810 C CA . THR A 1 101 ? 12.861 11.186 -7.877 1.00 91.06 101 THR A CA 1
ATOM 811 C C . THR A 1 101 ? 13.638 10.451 -8.965 1.00 91.06 101 THR A C 1
ATOM 813 O O . THR A 1 101 ? 14.725 9.938 -8.705 1.00 91.06 101 THR A O 1
ATOM 816 N N . ARG A 1 102 ? 13.101 10.419 -10.184 1.00 92.12 102 ARG A N 1
ATOM 817 C CA . ARG A 1 102 ? 13.740 9.793 -11.343 1.00 92.12 102 ARG A CA 1
ATOM 818 C C . ARG A 1 102 ? 15.045 10.496 -11.714 1.00 92.12 102 ARG A C 1
ATOM 820 O O . ARG A 1 102 ? 16.027 9.809 -11.981 1.00 92.12 102 ARG A O 1
ATOM 827 N N . ASP A 1 103 ? 15.094 11.822 -11.642 1.00 93.19 103 ASP A N 1
ATOM 828 C CA . ASP A 1 103 ? 16.311 12.594 -11.907 1.00 93.19 103 ASP A CA 1
ATOM 829 C C . ASP A 1 103 ? 17.392 12.316 -10.860 1.00 93.19 103 ASP A C 1
ATOM 831 O O . ASP A 1 103 ? 18.541 12.068 -11.218 1.00 93.19 103 ASP A O 1
ATOM 835 N N . LYS A 1 104 ? 17.028 12.233 -9.574 1.00 95.25 104 LYS A N 1
ATOM 836 C CA . LYS A 1 104 ? 17.952 11.821 -8.501 1.00 95.25 104 LYS A CA 1
ATOM 837 C C . LYS A 1 104 ? 18.471 10.395 -8.702 1.00 95.25 104 LYS A C 1
ATOM 839 O O . LYS A 1 104 ? 19.666 10.138 -8.562 1.00 95.25 104 LYS A O 1
ATOM 844 N N . MET A 1 105 ? 17.596 9.457 -9.068 1.00 92.56 105 MET A N 1
ATOM 845 C CA . MET A 1 105 ? 18.002 8.084 -9.393 1.00 92.56 105 MET A CA 1
ATOM 846 C C . MET A 1 105 ? 18.944 8.046 -10.603 1.00 92.56 105 MET A C 1
ATOM 848 O O . MET A 1 105 ? 19.919 7.300 -10.598 1.00 92.56 105 MET A O 1
ATOM 852 N N . ARG A 1 106 ? 18.696 8.873 -11.624 1.00 92.62 106 ARG A N 1
ATOM 853 C CA . ARG A 1 106 ? 19.572 8.990 -12.793 1.00 92.62 106 ARG A CA 1
ATOM 854 C C . ARG A 1 106 ? 20.923 9.599 -12.423 1.00 92.62 106 ARG A C 1
ATOM 856 O O . ARG A 1 106 ? 21.942 9.051 -12.822 1.00 92.62 106 ARG A O 1
ATOM 863 N N . ALA A 1 107 ? 20.936 10.673 -11.635 1.00 93.94 107 ALA A N 1
ATOM 864 C CA . ALA A 1 107 ? 22.152 11.348 -11.189 1.00 93.94 107 ALA A CA 1
ATOM 865 C C . ALA A 1 107 ? 23.050 10.425 -10.355 1.00 93.94 107 ALA A C 1
ATOM 867 O O . ALA A 1 107 ? 24.245 10.351 -10.605 1.00 93.94 107 ALA A O 1
ATOM 868 N N . THR A 1 108 ? 22.475 9.646 -9.434 1.00 92.88 108 THR A N 1
ATOM 869 C CA . THR A 1 108 ? 23.247 8.678 -8.628 1.00 92.88 108 THR A CA 1
ATOM 870 C C . THR A 1 108 ? 23.826 7.528 -9.451 1.00 92.88 108 THR A C 1
ATOM 872 O O . THR A 1 108 ? 24.804 6.914 -9.040 1.00 92.88 108 THR A O 1
ATOM 875 N N . ARG A 1 109 ? 23.230 7.210 -10.607 1.00 91.38 109 ARG A N 1
ATOM 876 C CA . ARG A 1 109 ? 23.726 6.180 -11.533 1.00 91.38 109 ARG A CA 1
ATOM 877 C C . ARG A 1 109 ? 24.645 6.735 -12.618 1.00 91.38 109 ARG A C 1
ATOM 879 O O . ARG A 1 109 ? 25.315 5.945 -13.281 1.00 91.38 109 ARG A O 1
ATOM 886 N N . ALA A 1 110 ? 24.689 8.051 -12.808 1.00 92.88 110 ALA A N 1
ATOM 887 C CA . ALA A 1 110 ? 25.575 8.682 -13.772 1.00 92.88 110 ALA A CA 1
ATOM 888 C C . ALA A 1 110 ? 27.035 8.434 -13.368 1.00 92.88 110 ALA A C 1
ATOM 890 O O . ALA A 1 110 ? 27.418 8.650 -12.223 1.00 92.88 110 ALA A O 1
ATOM 891 N N . GLY A 1 111 ? 27.841 7.923 -14.300 1.00 90.25 111 GLY A N 1
ATOM 892 C CA . GLY A 1 111 ? 29.256 7.621 -14.059 1.00 90.25 111 GLY A CA 1
ATOM 893 C C . GLY A 1 111 ? 29.533 6.358 -13.234 1.00 90.25 111 GLY A C 1
ATOM 894 O O . GLY A 1 111 ? 30.690 5.967 -13.114 1.00 90.25 111 GLY A O 1
ATOM 895 N N . VAL A 1 112 ? 28.511 5.669 -12.712 1.00 91.31 112 VAL A N 1
ATOM 896 C CA . VAL A 1 112 ? 28.715 4.404 -11.992 1.00 91.31 112 VAL A CA 1
ATOM 897 C C . VAL A 1 112 ? 28.992 3.290 -12.997 1.00 91.31 112 VAL A C 1
ATOM 899 O O . VAL A 1 112 ? 28.095 2.835 -13.714 1.00 91.31 112 VAL A O 1
ATOM 902 N N . SER A 1 113 ? 30.246 2.841 -13.044 1.00 91.19 113 SER A N 1
ATOM 903 C CA . SER A 1 113 ? 30.656 1.719 -13.882 1.00 91.19 113 SER A CA 1
ATOM 904 C C . SER A 1 113 ? 30.044 0.408 -13.381 1.00 91.19 113 SER A C 1
ATOM 906 O O . SER A 1 113 ? 29.795 0.198 -12.192 1.00 91.19 113 SER A O 1
ATOM 908 N N . LYS A 1 114 ? 29.749 -0.494 -14.317 1.00 91.31 114 LYS A N 1
ATOM 909 C CA . LYS A 1 114 ? 29.294 -1.845 -13.980 1.00 91.31 114 LYS A CA 1
ATOM 910 C C . LYS A 1 114 ? 30.463 -2.666 -13.441 1.00 91.31 114 LYS A C 1
ATOM 912 O O . LYS A 1 114 ? 31.575 -2.548 -13.961 1.00 91.31 114 LYS A O 1
ATOM 917 N N . SER A 1 115 ? 30.193 -3.518 -12.451 1.00 93.94 115 SER A N 1
ATOM 918 C CA . SER A 1 115 ? 31.178 -4.479 -11.948 1.00 93.94 115 SER A CA 1
ATOM 919 C C . SER A 1 115 ? 31.636 -5.416 -13.063 1.00 93.94 115 SER A C 1
ATOM 921 O O . SER A 1 115 ? 30.884 -5.675 -14.006 1.00 93.94 115 SER A O 1
ATOM 923 N N . GLN A 1 116 ? 32.854 -5.949 -12.943 1.00 94.06 116 GLN A N 1
ATOM 924 C CA . GLN A 1 116 ? 33.372 -6.910 -13.915 1.00 94.06 116 GLN A CA 1
A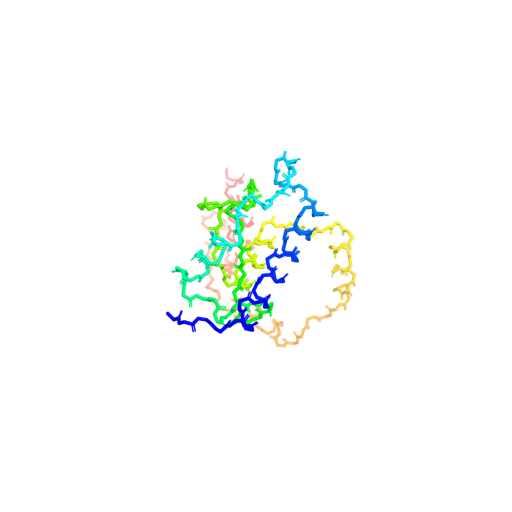TOM 925 C C . GLN A 1 116 ? 32.466 -8.146 -14.004 1.00 94.06 116 GLN A C 1
ATOM 927 O O . GLN A 1 116 ? 32.004 -8.466 -15.090 1.00 94.06 116 GLN A O 1
ATOM 932 N N . SER A 1 117 ? 32.038 -8.688 -12.858 1.00 95.25 117 SER A N 1
ATOM 933 C CA . SER A 1 117 ? 31.083 -9.805 -12.792 1.00 95.25 117 SER A CA 1
ATOM 934 C C . SER A 1 117 ? 29.788 -9.574 -13.580 1.00 95.25 117 SER A C 1
ATOM 936 O O . SER A 1 117 ? 29.257 -10.492 -14.201 1.00 95.25 117 SER A O 1
ATOM 938 N N . HIS A 1 118 ? 29.271 -8.341 -13.588 1.00 93.38 118 HIS A N 1
ATOM 939 C CA . HIS A 1 118 ? 28.076 -7.996 -14.355 1.00 93.38 118 HIS A CA 1
ATOM 940 C C . HIS A 1 118 ? 28.358 -7.954 -15.858 1.00 93.38 118 HIS A C 1
ATOM 942 O O . HIS A 1 118 ? 27.510 -8.365 -16.646 1.00 93.38 118 HIS A O 1
ATOM 948 N N . LYS A 1 119 ? 29.535 -7.455 -16.259 1.00 94.56 119 LYS A N 1
ATOM 949 C CA . LYS A 1 119 ? 29.962 -7.456 -17.663 1.00 94.56 119 LYS A CA 1
ATOM 950 C C . LYS A 1 119 ? 30.145 -8.885 -18.170 1.00 94.56 119 LYS A C 1
ATOM 952 O O . LYS A 1 119 ? 29.640 -9.191 -19.245 1.00 94.56 119 LYS A O 1
ATOM 957 N N . ASP A 1 120 ? 30.783 -9.738 -17.373 1.00 95.25 120 ASP A N 1
ATOM 958 C CA . ASP A 1 120 ? 31.019 -11.144 -17.709 1.00 95.25 120 ASP A CA 1
ATOM 959 C C . ASP A 1 120 ? 29.684 -11.882 -17.870 1.00 95.25 120 ASP A C 1
ATOM 961 O O . ASP A 1 120 ? 29.438 -12.479 -18.908 1.00 95.25 120 ASP A O 1
ATOM 965 N N . SER A 1 121 ? 28.739 -11.691 -16.941 1.00 95.62 121 SER A N 1
ATOM 966 C CA . SER A 1 121 ? 27.394 -12.288 -17.039 1.00 95.62 121 SER A CA 1
ATOM 967 C C . SER A 1 121 ? 26.643 -11.886 -18.320 1.00 95.62 121 SER A C 1
ATOM 969 O O . SER A 1 121 ? 25.921 -12.690 -18.909 1.00 95.62 121 SER A O 1
ATOM 971 N N . ILE A 1 122 ? 26.785 -10.628 -18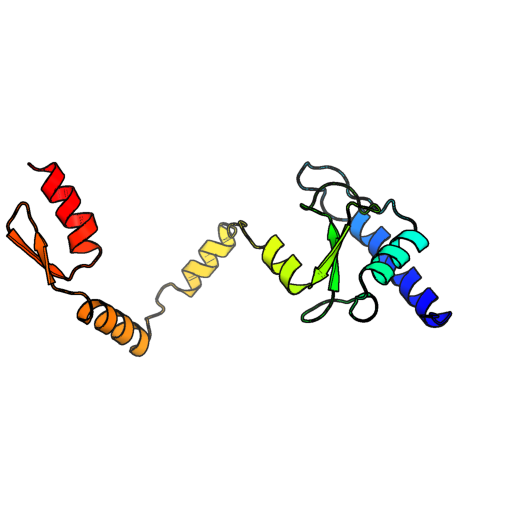.759 1.00 92.19 122 ILE A N 1
ATOM 972 C CA . ILE A 1 122 ? 26.191 -10.159 -20.021 1.00 92.19 122 ILE A CA 1
ATOM 973 C C . ILE A 1 122 ? 26.889 -10.821 -21.215 1.00 92.19 122 ILE A C 1
ATOM 975 O O . ILE A 1 122 ? 26.216 -11.248 -22.155 1.00 92.19 122 ILE A O 1
ATOM 979 N N . ALA A 1 123 ? 28.220 -10.908 -21.186 1.00 92.69 123 ALA A N 1
ATOM 980 C CA . ALA A 1 123 ? 29.001 -11.548 -22.237 1.00 92.69 123 ALA A CA 1
ATOM 981 C C . ALA A 1 123 ? 28.651 -13.038 -22.366 1.00 92.69 123 ALA A C 1
ATOM 983 O O . ALA A 1 123 ? 28.338 -13.487 -23.467 1.00 92.69 123 ALA A O 1
ATOM 984 N N . ASP A 1 124 ? 28.595 -13.766 -21.252 1.00 94.19 124 ASP A N 1
ATOM 985 C CA . ASP A 1 124 ? 28.207 -15.177 -21.196 1.00 94.19 124 ASP A CA 1
ATOM 986 C C . ASP A 1 124 ? 26.800 -15.389 -21.759 1.00 94.19 124 ASP A C 1
ATOM 988 O O . ASP A 1 124 ? 26.581 -16.262 -22.601 1.00 94.19 124 ASP A O 1
ATOM 992 N N . GLY A 1 125 ? 25.854 -14.522 -21.379 1.00 92.56 125 GLY A N 1
ATOM 993 C CA . GLY A 1 125 ? 24.501 -14.533 -21.929 1.00 92.56 125 GLY A CA 1
ATOM 994 C C . GLY A 1 125 ? 24.478 -14.366 -23.450 1.00 92.56 125 GLY A C 1
ATOM 995 O O . GLY A 1 125 ? 23.708 -15.039 -24.130 1.00 92.56 125 GLY A O 1
ATOM 996 N N . HIS A 1 126 ? 25.345 -13.520 -24.015 1.00 89.12 126 HIS A N 1
ATOM 997 C CA . HIS A 1 126 ? 25.482 -13.396 -25.467 1.00 89.12 126 HIS A CA 1
ATOM 998 C C . HIS A 1 126 ? 26.148 -14.614 -26.108 1.00 89.12 126 HIS A C 1
ATOM 1000 O O . HIS A 1 126 ? 25.728 -15.026 -27.190 1.00 89.12 126 HIS A O 1
ATOM 1006 N N . LEU A 1 127 ? 27.166 -15.194 -25.474 1.00 89.56 127 LEU A N 1
ATOM 1007 C CA . LEU A 1 127 ? 27.856 -16.379 -25.983 1.00 89.56 127 LEU A CA 1
ATOM 1008 C C . LEU A 1 127 ? 26.937 -17.604 -26.039 1.00 89.56 127 LEU A C 1
ATOM 1010 O O . LEU A 1 127 ? 27.034 -18.372 -26.996 1.00 89.56 127 LEU A O 1
ATOM 1014 N N . ALA A 1 128 ? 26.018 -17.728 -25.078 1.00 92.38 128 ALA A N 1
ATOM 1015 C CA . ALA A 1 128 ? 25.022 -18.795 -25.007 1.00 92.38 128 ALA A CA 1
ATOM 1016 C C . ALA A 1 128 ? 23.943 -18.721 -26.104 1.00 92.38 128 ALA A C 1
ATOM 1018 O O . ALA A 1 128 ? 23.258 -19.710 -26.362 1.00 92.38 128 ALA A O 1
ATOM 1019 N N . LEU A 1 129 ? 23.771 -17.570 -26.766 1.00 90.25 129 LEU A N 1
ATOM 1020 C CA . LEU A 1 129 ? 22.802 -17.443 -27.855 1.00 90.25 129 LEU A CA 1
ATOM 1021 C C . LEU A 1 129 ? 23.298 -18.167 -29.115 1.00 90.25 129 LEU A C 1
ATOM 1023 O O . LEU A 1 129 ? 24.443 -17.941 -29.532 1.00 90.25 129 LEU A O 1
ATOM 1027 N N . PRO A 1 130 ? 22.436 -18.953 -29.785 1.00 91.88 130 PRO A N 1
ATOM 1028 C CA . PRO A 1 130 ? 22.807 -19.644 -31.010 1.00 91.88 130 PRO A CA 1
ATOM 1029 C C . PRO A 1 130 ? 22.997 -18.656 -32.165 1.00 91.88 130 PRO A C 1
ATOM 1031 O O . PRO A 1 130 ? 22.420 -17.564 -32.198 1.00 91.88 130 PRO A O 1
ATOM 1034 N N . THR A 1 131 ? 23.808 -19.047 -33.142 1.00 91.81 131 THR A N 1
ATOM 1035 C CA . THR A 1 131 ? 23.975 -18.290 -34.385 1.00 91.81 131 THR A CA 1
ATOM 1036 C C . THR A 1 131 ? 22.838 -18.629 -35.341 1.00 91.81 131 THR A C 1
ATOM 1038 O O . THR A 1 131 ? 22.619 -19.791 -35.668 1.00 91.81 131 THR A O 1
ATOM 1041 N N . VAL A 1 132 ? 22.129 -17.606 -35.813 1.00 90.38 132 VAL A N 1
ATOM 1042 C CA . VAL A 1 132 ? 21.037 -17.720 -36.784 1.00 90.38 132 VAL A CA 1
ATOM 1043 C C . VAL A 1 132 ? 21.398 -16.996 -38.076 1.00 90.38 132 VAL A C 1
ATOM 1045 O O . VAL A 1 132 ? 22.126 -15.999 -38.074 1.00 90.38 132 VAL A O 1
ATOM 1048 N N . ARG A 1 133 ? 20.877 -17.495 -39.197 1.00 90.38 133 ARG A N 1
ATOM 1049 C CA . ARG A 1 133 ? 21.052 -16.894 -40.522 1.00 90.38 133 ARG A CA 1
ATOM 1050 C C . ARG A 1 133 ? 19.785 -16.150 -40.929 1.00 90.38 133 ARG A C 1
ATOM 1052 O O . ARG A 1 133 ? 18.680 -16.640 -40.716 1.00 90.38 133 ARG A O 1
ATOM 1059 N N . CYS A 1 134 ? 19.948 -14.963 -41.503 1.00 87.88 134 CYS A N 1
ATOM 1060 C CA . CYS A 1 134 ? 18.850 -14.173 -42.036 1.00 87.88 134 CYS A CA 1
ATOM 1061 C C . CYS A 1 134 ? 18.267 -14.846 -43.285 1.00 87.88 134 CYS A C 1
ATOM 1063 O O . CYS A 1 134 ? 19.028 -15.094 -44.226 1.00 87.88 134 CYS A O 1
ATOM 1065 N N . PRO A 1 135 ? 16.944 -15.085 -43.345 1.00 84.56 135 PRO A N 1
ATOM 1066 C CA . PRO A 1 135 ? 16.305 -15.715 -44.501 1.00 84.56 135 PRO A CA 1
ATOM 1067 C C . PRO A 1 135 ? 16.282 -14.820 -45.751 1.00 84.56 135 PRO A C 1
ATOM 1069 O O . PRO A 1 135 ? 16.026 -15.313 -46.840 1.00 84.56 135 PRO A O 1
ATOM 1072 N N . HIS A 1 136 ? 16.561 -13.521 -45.608 1.00 86.06 136 HIS A N 1
ATOM 1073 C CA . HIS A 1 136 ? 16.373 -12.528 -46.669 1.00 86.06 136 HIS A CA 1
ATOM 1074 C C . HIS A 1 136 ? 17.678 -12.020 -47.297 1.00 86.06 136 HIS A C 1
ATOM 1076 O O . HIS A 1 136 ? 17.718 -11.731 -48.486 1.00 86.06 136 HIS A O 1
ATOM 1082 N N . CYS A 1 137 ? 18.767 -11.930 -46.526 1.00 86.44 137 CYS A N 1
ATOM 1083 C CA . CYS A 1 137 ? 20.062 -11.442 -47.023 1.00 86.44 137 CYS A CA 1
ATOM 1084 C C . CYS A 1 137 ? 21.236 -12.364 -46.680 1.00 86.44 137 CYS A C 1
ATOM 1086 O O . CYS A 1 137 ? 22.393 -11.969 -46.801 1.00 86.44 137 CYS A O 1
ATOM 1088 N N . SER A 1 138 ? 20.960 -13.593 -46.224 1.00 81.12 138 SER A N 1
ATOM 1089 C CA . SER A 1 138 ? 21.963 -14.616 -45.900 1.00 81.12 138 SER A CA 1
ATOM 1090 C C . SER A 1 138 ? 22.983 -14.273 -44.805 1.00 81.12 138 SER A C 1
ATOM 1092 O O . SER A 1 138 ? 23.794 -15.137 -44.477 1.00 81.12 138 SER A O 1
ATOM 1094 N N . THR A 1 139 ? 22.943 -13.081 -44.204 1.00 86.38 139 THR A N 1
ATOM 1095 C CA . THR A 1 139 ? 23.832 -12.665 -43.108 1.00 86.38 139 THR A CA 1
ATOM 1096 C C . THR A 1 139 ? 23.626 -13.539 -41.870 1.00 86.38 139 THR A C 1
ATOM 1098 O O . THR A 1 139 ? 22.490 -13.844 -41.515 1.00 86.38 139 THR A O 1
ATOM 1101 N N . SER A 1 140 ? 24.704 -13.940 -41.194 1.00 88.12 140 SER A N 1
ATOM 1102 C CA . SER A 1 140 ? 24.660 -14.737 -39.960 1.00 88.12 140 SER A CA 1
ATOM 1103 C C . SER A 1 140 ? 25.078 -13.922 -38.740 1.00 88.12 140 SER A C 1
ATOM 1105 O O . SER A 1 140 ? 26.023 -13.139 -38.806 1.00 88.12 140 SER A O 1
ATOM 1107 N N . GLY A 1 141 ? 24.410 -14.141 -37.611 1.00 89.12 141 GLY A N 1
ATOM 1108 C CA . GLY A 1 141 ? 24.709 -13.468 -36.351 1.00 89.12 141 GLY A CA 1
ATOM 1109 C C . GLY A 1 141 ? 24.057 -14.173 -35.168 1.00 89.12 141 GLY A C 1
ATOM 1110 O O . GLY A 1 141 ? 23.210 -15.047 -35.340 1.00 89.12 141 GLY A O 1
ATOM 1111 N N . ARG A 1 142 ? 24.449 -13.804 -33.946 1.00 89.19 142 ARG A N 1
ATOM 1112 C CA . ARG A 1 142 ? 23.846 -14.366 -32.727 1.00 89.19 142 ARG A CA 1
ATOM 1113 C C . ARG A 1 142 ? 22.368 -13.986 -32.636 1.00 89.19 142 ARG A C 1
ATOM 1115 O O . ARG A 1 142 ? 22.009 -12.859 -32.978 1.00 89.19 142 ARG A O 1
ATOM 1122 N N . GLN A 1 143 ? 21.531 -14.890 -32.128 1.00 87.38 143 GLN A N 1
ATOM 1123 C CA . GLN A 1 143 ? 20.075 -14.747 -31.974 1.00 87.38 143 GLN A CA 1
ATOM 1124 C C . GLN A 1 143 ? 19.674 -13.744 -30.869 1.00 87.38 143 GLN A C 1
ATOM 1126 O O . GLN A 1 143 ? 18.839 -14.014 -30.016 1.00 87.38 143 GLN A O 1
ATOM 1131 N N . GLY A 1 144 ? 20.307 -12.574 -30.842 1.00 87.19 144 GLY A N 1
ATOM 1132 C CA . GLY A 1 144 ? 19.947 -11.464 -29.969 1.00 87.19 144 GLY A CA 1
ATOM 1133 C C . GLY A 1 144 ? 19.023 -10.465 -30.662 1.00 87.19 144 GLY A C 1
ATOM 1134 O O . GLY A 1 144 ? 18.733 -10.561 -31.857 1.00 87.19 144 GLY A O 1
ATOM 1135 N N . GLY A 1 145 ? 18.620 -9.431 -29.919 1.00 85.62 145 GLY A N 1
ATOM 1136 C CA . GLY A 1 145 ? 17.756 -8.361 -30.431 1.00 85.62 145 GLY A CA 1
ATOM 1137 C C . GLY A 1 145 ? 18.324 -7.625 -31.652 1.00 85.62 145 GLY A C 1
ATOM 1138 O O . GLY A 1 145 ? 17.559 -7.216 -32.522 1.00 85.62 145 GLY A O 1
ATOM 1139 N N . ALA A 1 146 ? 19.652 -7.522 -31.772 1.00 86.62 146 ALA A N 1
ATOM 1140 C CA . ALA A 1 146 ? 20.306 -6.961 -32.954 1.00 86.62 146 ALA A CA 1
ATOM 1141 C C . ALA A 1 146 ? 19.956 -7.733 -34.238 1.00 86.62 146 ALA A C 1
ATOM 1143 O O . ALA A 1 146 ? 19.619 -7.118 -35.248 1.00 86.62 146 ALA A O 1
ATOM 1144 N N . MET A 1 147 ? 19.976 -9.069 -34.181 1.00 89.38 147 MET A N 1
ATOM 1145 C CA . MET A 1 147 ? 19.709 -9.918 -35.340 1.00 89.38 147 MET A CA 1
ATOM 1146 C C . MET A 1 147 ? 18.206 -10.079 -35.591 1.00 89.38 147 MET A C 1
ATOM 1148 O O . MET A 1 147 ? 17.729 -9.861 -36.700 1.00 89.38 147 MET A O 1
ATOM 1152 N N . GLN A 1 148 ? 17.433 -10.396 -34.551 1.00 83.75 148 GLN A N 1
ATOM 1153 C CA . GLN A 1 148 ? 16.011 -10.705 -34.718 1.00 83.75 148 GLN A CA 1
ATOM 1154 C C . GLN A 1 148 ? 15.114 -9.474 -34.845 1.00 83.75 148 GLN A C 1
ATOM 1156 O O . GLN A 1 148 ? 14.226 -9.469 -35.687 1.00 83.75 148 GLN A O 1
ATOM 1161 N N . ARG A 1 149 ? 15.316 -8.440 -34.018 1.00 84.25 149 ARG A N 1
ATOM 1162 C CA . ARG A 1 149 ? 14.443 -7.254 -34.035 1.00 84.25 149 ARG A CA 1
ATOM 1163 C C . ARG A 1 149 ? 14.927 -6.271 -35.082 1.00 84.25 149 ARG A C 1
ATOM 1165 O O . ARG A 1 149 ? 14.234 -5.966 -36.033 1.00 84.25 149 ARG A O 1
ATOM 1172 N N . HIS A 1 150 ? 16.166 -5.806 -34.963 1.00 87.56 150 HIS A N 1
ATOM 1173 C CA . HIS A 1 150 ? 16.625 -4.721 -35.828 1.00 87.56 150 HIS A CA 1
ATOM 1174 C C . HIS A 1 150 ? 16.962 -5.180 -37.245 1.00 87.56 150 HIS A C 1
ATOM 1176 O O . HIS A 1 150 ? 16.605 -4.492 -38.199 1.00 87.56 150 HIS A O 1
ATOM 1182 N N . HIS A 1 151 ? 17.659 -6.308 -37.399 1.00 88.94 151 HIS A N 1
ATOM 1183 C CA . HIS A 1 151 ? 18.090 -6.762 -38.715 1.00 88.94 151 HIS A CA 1
ATOM 1184 C C . HIS A 1 151 ? 16.963 -7.451 -39.497 1.00 88.94 151 HIS A C 1
ATOM 1186 O O . HIS A 1 151 ? 16.669 -6.994 -40.597 1.00 88.94 151 HIS A O 1
ATOM 1192 N N . PHE A 1 152 ? 16.292 -8.481 -38.960 1.00 86.12 152 PHE A N 1
ATOM 1193 C CA . PHE A 1 152 ? 15.234 -9.177 -39.714 1.00 86.12 152 PHE A CA 1
ATOM 1194 C C . PHE A 1 152 ? 14.062 -8.261 -40.076 1.00 86.12 152 PHE A C 1
ATOM 1196 O O . PHE A 1 152 ? 13.632 -8.299 -41.224 1.00 86.12 152 PHE A O 1
ATOM 1203 N N . GLU A 1 153 ? 13.581 -7.404 -39.166 1.00 83.19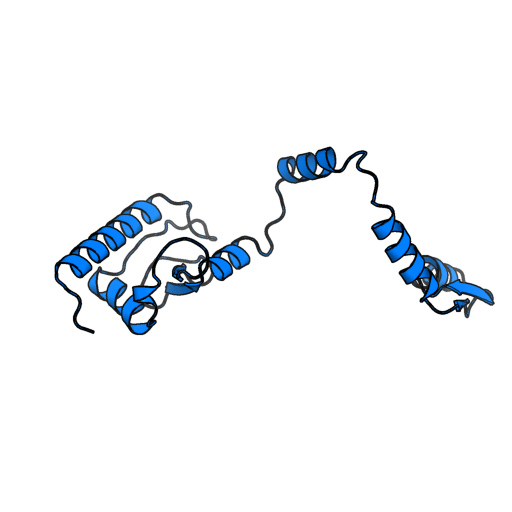 153 GLU A N 1
ATOM 1204 C CA . GLU A 1 153 ? 12.461 -6.496 -39.472 1.00 83.19 153 GLU A CA 1
ATOM 1205 C C . GLU A 1 153 ? 12.836 -5.487 -40.566 1.00 83.19 153 GLU A C 1
ATOM 1207 O O . GLU A 1 153 ? 12.091 -5.322 -41.531 1.00 83.19 153 GLU A O 1
ATOM 1212 N N . ARG A 1 154 ? 14.025 -4.870 -40.479 1.00 85.50 154 ARG A N 1
ATOM 1213 C CA . ARG A 1 154 ? 14.512 -3.942 -41.518 1.00 85.50 154 ARG A CA 1
ATOM 1214 C C . ARG A 1 154 ? 14.837 -4.637 -42.834 1.00 85.50 154 ARG A C 1
ATOM 1216 O O . ARG A 1 154 ? 14.727 -4.021 -43.887 1.00 85.50 154 ARG A O 1
ATOM 1223 N N . CYS A 1 155 ? 15.308 -5.879 -42.792 1.00 84.50 155 CYS A N 1
ATOM 1224 C CA . CYS A 1 155 ? 15.636 -6.639 -43.994 1.00 84.50 155 CYS A CA 1
ATOM 1225 C C . CYS A 1 155 ? 14.362 -7.139 -44.691 1.00 84.50 155 CYS A C 1
ATOM 1227 O O . CYS A 1 155 ? 14.267 -7.088 -45.914 1.00 84.50 155 CYS A O 1
ATOM 1229 N N . ARG A 1 156 ? 13.339 -7.520 -43.917 1.00 79.69 156 ARG A N 1
ATOM 1230 C CA . ARG A 1 156 ? 11.988 -7.801 -44.410 1.00 79.69 156 ARG A CA 1
ATOM 1231 C C . ARG A 1 156 ? 11.347 -6.577 -45.061 1.00 79.69 156 ARG A C 1
ATOM 1233 O O . ARG A 1 156 ? 10.746 -6.719 -46.112 1.00 79.69 156 ARG A O 1
ATOM 1240 N N . SER A 1 157 ? 11.499 -5.386 -44.476 1.00 75.44 157 SER A N 1
ATOM 1241 C CA . SER A 1 157 ? 10.911 -4.148 -45.014 1.00 75.44 157 SER A CA 1
ATOM 1242 C C . SER A 1 157 ? 11.637 -3.574 -46.240 1.00 75.44 157 SER A C 1
ATOM 1244 O O . SER A 1 157 ? 11.266 -2.502 -46.707 1.00 75.44 157 SER A O 1
ATOM 1246 N N . ARG A 1 158 ? 12.732 -4.201 -46.686 1.00 71.06 158 ARG A N 1
ATOM 1247 C CA . ARG A 1 158 ? 13.540 -3.783 -47.847 1.00 71.06 158 ARG A CA 1
ATOM 1248 C C . ARG A 1 158 ? 13.386 -4.716 -49.055 1.00 71.06 158 ARG A C 1
ATOM 1250 O O . ARG A 1 158 ? 14.076 -4.494 -50.045 1.00 71.06 158 ARG A O 1
ATOM 1257 N N . GLN A 1 159 ? 12.557 -5.753 -48.939 1.00 59.41 159 GLN A N 1
ATOM 1258 C CA . GLN A 1 159 ? 12.158 -6.629 -50.044 1.00 59.41 159 GLN A CA 1
ATOM 1259 C C . GLN A 1 159 ? 10.918 -6.094 -50.742 1.00 59.41 159 GLN A C 1
ATOM 1261 O O . GLN A 1 159 ? 10.083 -5.479 -50.041 1.00 59.41 159 GLN A O 1
#

Radius of gyration: 27.37 Å; chains: 1; bounding box: 52×34×80 Å